Protein AF-A0A2M7T6J4-F1 (afdb_monomer_lite)

Radius of gyration: 14.6 Å; chains: 1; bounding box: 46×20×35 Å

pLDDT: mean 79.69, std 10.14, range [41.09, 88.88]

Organism: NCBI:txid1973895

Sequence (61 aa):
MAMKKIAPLWTIIYAVLVVAIILALFQIVGVFALTPVLANIIYLLAIFAAIVTVIHLARLI

Secondary structure (DSSP, 8-state):
-----PPPHHHHHHHHHHHHHHHHHHHHTTSS---HHHHHHHHHHHHHHHHHHHHHHTT--

Foldseek 3Di:
DDDPPDPPPLVVLVVLLVVLVVVLVCCVVVVDPDDPVVNVVSVVSNVVSVVVNVCVVVVVD

Structure (mmCIF, N/CA/C/O backbone):
data_AF-A0A2M7T6J4-F1
#
_entry.id   AF-A0A2M7T6J4-F1
#
loop_
_atom_site.group_PDB
_atom_site.id
_atom_site.type_symbol
_atom_site.label_atom_id
_atom_site.label_alt_id
_atom_site.label_comp_id
_atom_site.label_asym_id
_atom_site.label_entity_id
_atom_site.label_seq_id
_atom_site.pdbx_PDB_ins_code
_atom_site.Cartn_x
_atom_site.Cartn_y
_atom_site.Cartn_z
_atom_site.occupancy
_atom_site.B_iso_or_equiv
_atom_site.auth_seq_id
_atom_site.auth_comp_id
_atom_site.auth_asym_id
_atom_site.auth_atom_id
_atom_site.pdbx_PDB_model_num
ATOM 1 N N . MET A 1 1 ? -34.224 9.499 -7.171 1.00 41.09 1 MET A N 1
ATOM 2 C CA . MET A 1 1 ? -33.265 10.165 -6.264 1.00 4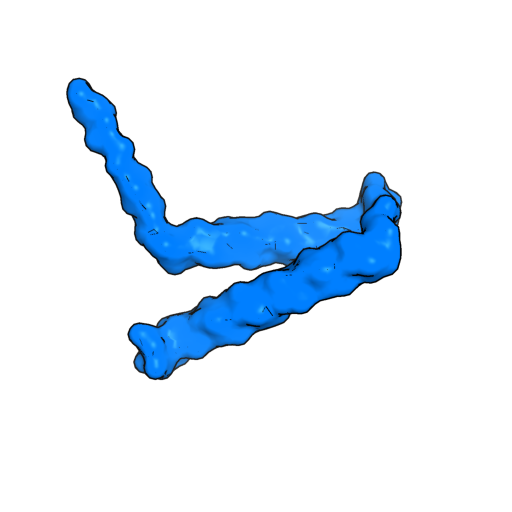1.09 1 MET A CA 1
ATOM 3 C C . MET A 1 1 ? -32.233 9.126 -5.840 1.00 41.09 1 MET A C 1
ATOM 5 O O . MET A 1 1 ? -32.523 8.298 -4.987 1.00 41.09 1 MET A O 1
ATOM 9 N N . ALA A 1 2 ? -31.095 9.049 -6.533 1.00 48.97 2 ALA A N 1
ATOM 10 C CA . ALA A 1 2 ? -30.067 8.059 -6.220 1.00 48.97 2 ALA A CA 1
ATOM 11 C C . ALA A 1 2 ? -29.327 8.514 -4.957 1.00 48.97 2 ALA A C 1
ATOM 13 O O . ALA A 1 2 ? -28.542 9.459 -5.001 1.00 48.97 2 ALA A O 1
ATOM 14 N N . MET A 1 3 ? -29.622 7.887 -3.817 1.00 51.28 3 MET A N 1
ATOM 15 C CA . MET A 1 3 ? -28.847 8.089 -2.596 1.00 51.28 3 MET A CA 1
ATOM 16 C C . MET A 1 3 ? -27.406 7.664 -2.881 1.00 51.28 3 MET A C 1
ATOM 18 O O . MET A 1 3 ? -27.125 6.480 -3.067 1.00 51.28 3 MET A O 1
ATOM 22 N N . LYS A 1 4 ? -26.497 8.639 -2.954 1.00 58.19 4 LYS A N 1
ATOM 23 C CA . LYS A 1 4 ? -25.057 8.404 -3.054 1.00 58.19 4 LYS A CA 1
ATOM 24 C C . LYS A 1 4 ? -24.642 7.693 -1.765 1.00 58.19 4 LYS A C 1
ATOM 26 O O . LYS A 1 4 ? -24.466 8.339 -0.738 1.00 58.19 4 LYS A O 1
ATOM 31 N N . LYS A 1 5 ? -24.568 6.358 -1.793 1.00 59.75 5 LYS A N 1
ATOM 32 C CA . LYS A 1 5 ? -24.037 5.561 -0.682 1.00 59.75 5 LYS A CA 1
ATOM 33 C C . LYS A 1 5 ? -22.576 5.960 -0.516 1.00 59.75 5 LYS A C 1
ATOM 35 O O . LYS A 1 5 ? -21.729 5.563 -1.311 1.00 59.75 5 LYS A O 1
ATOM 40 N N . ILE A 1 6 ? -22.304 6.815 0.462 1.00 63.41 6 ILE A N 1
ATOM 41 C CA . ILE A 1 6 ? -20.939 7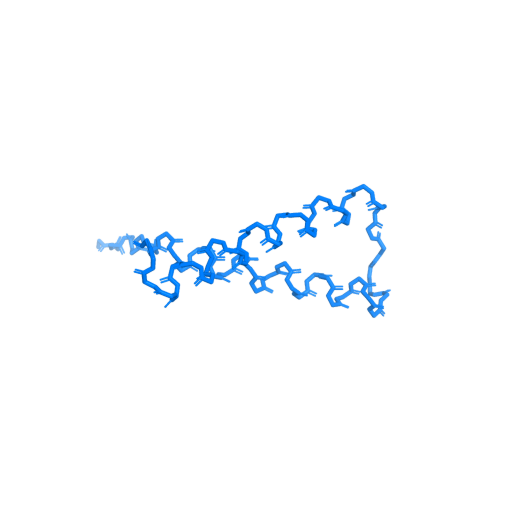.162 0.841 1.00 63.41 6 ILE A CA 1
ATOM 42 C C . ILE A 1 6 ? -20.336 5.876 1.399 1.00 63.41 6 ILE A C 1
ATOM 44 O O . ILE A 1 6 ? -20.850 5.318 2.369 1.00 63.41 6 ILE A O 1
ATOM 48 N N . ALA A 1 7 ? -19.309 5.361 0.723 1.00 70.25 7 ALA A N 1
ATOM 49 C CA . ALA A 1 7 ? -18.599 4.189 1.202 1.00 70.25 7 ALA A CA 1
ATOM 50 C C . ALA A 1 7 ? -18.008 4.507 2.586 1.00 70.25 7 ALA A C 1
ATOM 52 O O . ALA A 1 7 ? -17.474 5.606 2.771 1.00 70.25 7 ALA A O 1
ATOM 53 N N . PRO A 1 8 ? -18.093 3.580 3.555 1.00 80.94 8 PRO A N 1
ATOM 54 C CA . PRO A 1 8 ? -17.433 3.750 4.840 1.00 80.94 8 PRO A CA 1
ATOM 55 C C . PRO A 1 8 ? -15.948 4.058 4.623 1.00 80.94 8 PRO A C 1
ATOM 57 O O . PRO A 1 8 ? -15.312 3.438 3.770 1.00 80.94 8 PRO A O 1
ATOM 60 N N . LEU A 1 9 ? -15.383 4.985 5.404 1.00 81.62 9 LEU A N 1
ATOM 61 C CA . LEU A 1 9 ? -13.968 5.375 5.314 1.00 81.62 9 LEU A CA 1
ATOM 62 C C . LEU A 1 9 ? -13.038 4.148 5.322 1.00 81.62 9 LEU A C 1
ATOM 64 O O . LEU A 1 9 ? -12.127 4.041 4.507 1.00 81.62 9 LEU A O 1
ATOM 68 N N . TRP A 1 10 ? -13.342 3.171 6.174 1.00 81.06 10 TRP A N 1
ATOM 69 C CA . TRP A 1 10 ? -12.616 1.907 6.261 1.00 81.06 10 TRP A CA 1
ATOM 70 C C . TRP A 1 10 ? -12.673 1.088 4.974 1.00 81.06 10 TRP A C 1
ATOM 72 O O . TRP A 1 10 ? -11.652 0.569 4.542 1.00 81.06 10 TRP A O 1
ATOM 82 N N . THR A 1 11 ? -13.821 1.032 4.295 1.00 85.56 11 THR A N 1
ATOM 83 C CA . THR A 1 11 ? -13.949 0.365 2.989 1.00 85.56 11 THR A CA 1
ATOM 84 C C . THR A 1 11 ? -13.031 0.993 1.944 1.00 85.56 11 THR A C 1
ATOM 86 O O . THR A 1 11 ? -12.435 0.272 1.147 1.00 85.56 11 THR A O 1
ATOM 89 N N . ILE A 1 12 ? -12.874 2.320 1.967 1.00 85.06 12 ILE A N 1
ATOM 90 C CA . ILE A 1 12 ? -11.948 3.030 1.076 1.00 85.06 12 ILE A CA 1
ATOM 91 C C . ILE A 1 12 ? -10.502 2.652 1.413 1.00 85.06 12 ILE A C 1
ATOM 93 O O . ILE A 1 12 ? -9.741 2.318 0.508 1.00 85.06 12 ILE A O 1
ATOM 97 N N . ILE A 1 13 ? -10.134 2.638 2.698 1.00 84.31 13 ILE A N 1
ATOM 98 C CA . ILE A 1 13 ? -8.786 2.259 3.150 1.00 84.31 13 ILE A CA 1
ATOM 99 C C . ILE A 1 13 ? -8.452 0.821 2.731 1.00 84.31 13 ILE A C 1
ATOM 101 O O . ILE A 1 13 ? -7.400 0.592 2.136 1.00 84.31 13 ILE A O 1
ATOM 105 N N . TYR A 1 14 ? -9.361 -0.133 2.958 1.00 85.69 14 TYR A N 1
ATOM 106 C CA . TYR A 1 14 ? -9.185 -1.521 2.524 1.00 85.69 14 TYR A CA 1
ATOM 107 C C . TYR A 1 14 ? -9.010 -1.631 1.006 1.00 85.69 14 TYR A C 1
ATOM 109 O O . TYR A 1 14 ? -8.121 -2.340 0.539 1.00 85.69 14 TYR A O 1
ATOM 117 N N . ALA A 1 15 ? -9.823 -0.913 0.226 1.00 86.25 15 ALA A N 1
ATOM 118 C CA . ALA A 1 15 ? -9.720 -0.924 -1.231 1.00 86.25 15 ALA A CA 1
ATOM 119 C C . ALA A 1 15 ? -8.374 -0.361 -1.713 1.00 86.25 15 ALA A C 1
ATOM 121 O O . ALA A 1 15 ? -7.729 -0.963 -2.571 1.00 86.25 15 ALA A O 1
ATOM 122 N N . VAL A 1 16 ? -7.915 0.752 -1.129 1.00 86.62 16 VAL A N 1
ATOM 123 C CA . VAL A 1 16 ? -6.597 1.336 -1.424 1.00 86.62 16 VAL A CA 1
ATOM 124 C C . VAL A 1 16 ? -5.480 0.347 -1.091 1.00 86.62 16 VAL A C 1
ATOM 126 O O . VAL A 1 16 ? -4.554 0.189 -1.887 1.00 86.62 16 VAL A O 1
ATOM 129 N N . LEU A 1 17 ? -5.591 -0.366 0.034 1.00 87.00 17 LEU A N 1
ATOM 130 C CA . LEU A 1 17 ? -4.619 -1.379 0.437 1.00 87.00 17 LEU A CA 1
ATOM 131 C C . LEU A 1 17 ? -4.500 -2.500 -0.602 1.00 87.00 17 LEU A C 1
ATOM 133 O O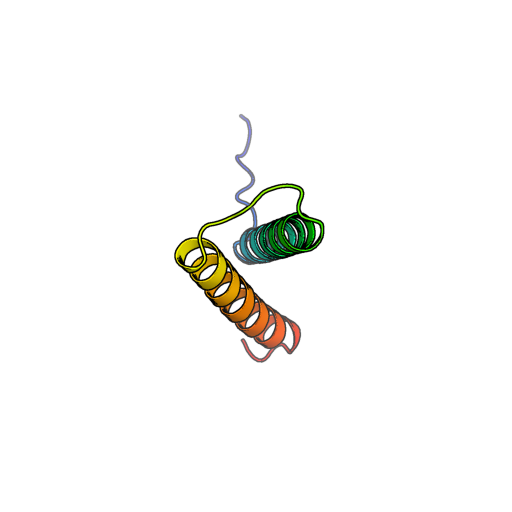 . LEU A 1 17 ? -3.398 -2.857 -1.015 1.00 87.00 17 LEU A O 1
ATOM 137 N N . VAL A 1 18 ? -5.641 -3.024 -1.055 1.00 88.88 18 VAL A N 1
ATOM 138 C CA . VAL A 1 18 ? -5.693 -4.092 -2.062 1.00 88.88 18 VAL A CA 1
ATOM 139 C C . VAL A 1 18 ? -5.069 -3.628 -3.376 1.00 88.88 18 VAL A C 1
ATOM 141 O O . VAL A 1 18 ? -4.244 -4.339 -3.947 1.00 88.88 18 VAL A O 1
ATOM 144 N N . VAL A 1 19 ? -5.404 -2.421 -3.835 1.00 88.25 19 VAL A N 1
ATOM 145 C CA . VAL A 1 19 ? -4.832 -1.858 -5.067 1.00 88.25 19 VAL A CA 1
ATOM 146 C C . VAL A 1 19 ? -3.317 -1.687 -4.944 1.00 88.25 19 VAL A C 1
ATOM 148 O O . VAL A 1 19 ? -2.589 -2.053 -5.864 1.00 88.25 19 VAL A O 1
ATOM 151 N N . ALA A 1 20 ? -2.823 -1.191 -3.808 1.00 85.25 20 ALA A N 1
ATOM 152 C CA . ALA A 1 20 ? -1.390 -1.021 -3.586 1.00 85.25 20 ALA A CA 1
ATOM 153 C C . ALA A 1 20 ? -0.634 -2.362 -3.605 1.00 85.25 20 ALA A C 1
ATOM 155 O O . ALA A 1 20 ? 0.428 -2.454 -4.220 1.00 85.25 20 ALA A O 1
ATOM 156 N N . ILE A 1 21 ? -1.202 -3.415 -3.005 1.00 85.56 21 ILE A N 1
ATOM 157 C CA . ILE A 1 21 ? -0.630 -4.771 -3.043 1.00 85.56 21 ILE A CA 1
ATOM 158 C C . ILE A 1 21 ? -0.573 -5.294 -4.482 1.00 85.56 21 ILE A C 1
ATOM 160 O O . ILE A 1 21 ? 0.455 -5.818 -4.906 1.00 85.56 21 ILE A O 1
ATOM 164 N N . ILE A 1 22 ? -1.645 -5.117 -5.256 1.00 88.62 22 ILE A N 1
ATOM 165 C CA . ILE A 1 22 ? -1.695 -5.541 -6.662 1.00 88.62 22 ILE A CA 1
ATOM 166 C C . ILE A 1 22 ? -0.624 -4.818 -7.490 1.00 88.62 22 ILE A C 1
ATOM 168 O O . ILE A 1 22 ? 0.087 -5.456 -8.266 1.00 88.62 22 ILE A O 1
ATOM 172 N N . LEU A 1 23 ? -0.465 -3.505 -7.304 1.00 84.19 23 LEU A N 1
ATOM 173 C CA . LEU A 1 23 ? 0.573 -2.732 -7.990 1.00 84.19 23 LEU A CA 1
ATOM 174 C C . LEU A 1 23 ? 1.982 -3.204 -7.611 1.00 84.19 23 LEU A C 1
ATOM 176 O O . LEU A 1 23 ? 2.828 -3.351 -8.491 1.00 84.19 23 LEU A O 1
ATOM 180 N N . ALA A 1 24 ? 2.225 -3.498 -6.332 1.00 81.50 24 ALA A N 1
ATOM 181 C CA . ALA A 1 24 ? 3.498 -4.050 -5.879 1.00 81.50 24 ALA A CA 1
ATOM 182 C C . ALA A 1 24 ? 3.785 -5.416 -6.528 1.00 81.50 24 ALA A C 1
ATOM 184 O O . ALA A 1 24 ? 4.895 -5.645 -7.008 1.00 81.50 24 ALA A O 1
ATOM 185 N N . LEU A 1 25 ? 2.782 -6.297 -6.619 1.00 85.06 25 LEU A N 1
ATOM 186 C CA . LEU A 1 25 ? 2.914 -7.592 -7.294 1.00 85.06 25 LEU A CA 1
ATOM 187 C C . LEU A 1 25 ? 3.237 -7.425 -8.781 1.00 85.06 25 LEU A C 1
ATOM 189 O O . LEU A 1 25 ? 4.162 -8.070 -9.269 1.00 85.06 25 LEU A O 1
ATOM 193 N N . PHE A 1 26 ? 2.536 -6.535 -9.488 1.00 86.31 26 PHE A N 1
ATOM 194 C CA . PHE A 1 26 ? 2.813 -6.258 -10.899 1.00 86.31 26 PHE A CA 1
ATOM 195 C C . PHE A 1 26 ? 4.208 -5.677 -11.138 1.00 86.31 26 PHE A C 1
ATOM 197 O O . PHE A 1 26 ? 4.839 -5.995 -12.148 1.00 86.31 26 PHE A O 1
ATOM 204 N N . GLN A 1 27 ? 4.716 -4.877 -10.203 1.00 82.81 27 GLN A N 1
ATOM 205 C CA . GLN A 1 27 ? 6.093 -4.405 -10.256 1.00 82.81 27 GLN A CA 1
ATOM 206 C C . GLN A 1 27 ? 7.094 -5.554 -10.037 1.00 82.81 27 GLN A C 1
ATOM 208 O O . GLN A 1 27 ? 8.087 -5.631 -10.758 1.00 82.81 27 GLN A O 1
ATOM 213 N N . ILE A 1 28 ? 6.835 -6.466 -9.090 1.00 80.38 28 ILE A N 1
ATOM 214 C CA . ILE A 1 28 ? 7.698 -7.634 -8.824 1.00 80.38 28 ILE A CA 1
ATOM 215 C C . ILE A 1 28 ? 7.753 -8.572 -10.035 1.00 80.38 28 ILE A C 1
ATOM 217 O O . ILE A 1 28 ? 8.829 -9.052 -10.385 1.00 80.38 28 ILE A O 1
ATOM 221 N N . VAL A 1 29 ? 6.620 -8.806 -10.706 1.00 84.25 29 VAL A N 1
ATOM 222 C CA . VAL A 1 29 ? 6.573 -9.633 -11.927 1.00 84.25 29 VAL A CA 1
ATOM 223 C C . VAL A 1 29 ? 7.039 -8.888 -13.187 1.00 84.25 29 VAL A C 1
ATOM 225 O O . VAL A 1 29 ? 7.000 -9.449 -14.278 1.00 84.25 29 VAL A O 1
ATOM 228 N N . GLY A 1 30 ? 7.493 -7.636 -13.055 1.00 79.94 30 GLY A N 1
ATOM 229 C CA . GLY A 1 30 ? 8.096 -6.865 -14.144 1.00 79.94 30 GLY A CA 1
ATOM 230 C C . GLY 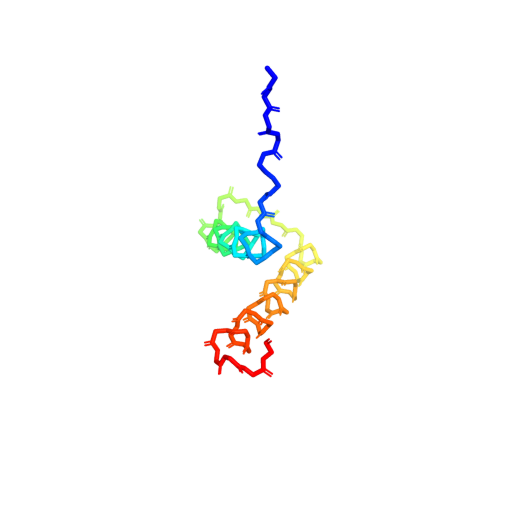A 1 30 ? 7.113 -6.360 -15.205 1.00 79.94 30 GLY A C 1
ATOM 231 O O . GLY A 1 30 ? 7.544 -5.979 -16.289 1.00 79.94 30 GLY A O 1
ATOM 232 N N . VAL A 1 31 ? 5.807 -6.332 -14.914 1.00 81.69 31 VAL A N 1
ATOM 233 C CA . VAL A 1 31 ? 4.765 -5.863 -15.854 1.00 81.69 31 VAL A CA 1
ATOM 234 C C . VAL A 1 31 ? 4.887 -4.359 -16.122 1.00 81.69 31 VAL A C 1
ATOM 236 O O . VAL A 1 31 ? 4.547 -3.886 -17.204 1.00 81.69 31 VAL A O 1
ATOM 239 N N . PHE A 1 32 ? 5.413 -3.602 -15.161 1.00 74.25 32 PHE A N 1
ATOM 240 C CA . PHE A 1 32 ? 5.817 -2.212 -15.343 1.00 74.25 32 PHE A CA 1
ATOM 241 C C . PHE A 1 32 ? 6.966 -1.865 -14.390 1.00 74.25 32 PHE A C 1
ATOM 243 O O . PHE A 1 32 ? 7.060 -2.397 -13.284 1.00 74.25 32 PHE A O 1
ATOM 250 N N . ALA A 1 33 ? 7.833 -0.941 -14.805 1.00 72.56 33 ALA A N 1
ATOM 251 C CA . ALA A 1 33 ? 8.930 -0.445 -13.983 1.00 72.56 33 ALA A CA 1
ATOM 252 C C . ALA A 1 33 ? 8.570 0.933 -13.421 1.00 72.56 33 ALA A C 1
ATOM 254 O O . ALA A 1 33 ? 8.564 1.934 -14.137 1.00 72.56 33 ALA A O 1
ATOM 255 N N . LEU A 1 34 ? 8.265 0.985 -12.126 1.00 74.19 34 LEU A N 1
ATOM 256 C CA . LEU A 1 34 ? 8.194 2.251 -11.406 1.00 74.19 34 LEU A CA 1
ATOM 257 C C . LEU A 1 34 ? 9.601 2.775 -11.136 1.00 74.19 34 LEU A C 1
ATOM 259 O O . LEU A 1 34 ? 10.532 2.003 -10.902 1.00 74.19 34 LEU A O 1
ATOM 263 N N . THR A 1 35 ? 9.755 4.100 -11.119 1.00 82.25 35 THR A N 1
ATOM 264 C CA . THR A 1 35 ? 11.002 4.687 -10.629 1.00 82.25 35 THR A CA 1
ATOM 265 C C . THR A 1 35 ? 11.195 4.294 -9.158 1.00 82.25 35 THR A C 1
ATOM 267 O O . THR A 1 35 ? 10.205 4.166 -8.426 1.00 82.25 35 THR A O 1
ATOM 270 N N . PRO A 1 36 ? 12.444 4.128 -8.683 1.00 78.25 36 PRO A N 1
ATOM 271 C CA . PRO A 1 36 ? 12.710 3.719 -7.301 1.00 78.25 36 PRO A CA 1
ATOM 272 C C . PRO A 1 36 ? 12.017 4.618 -6.266 1.00 78.25 36 PRO A C 1
ATOM 274 O O . PRO A 1 36 ? 11.541 4.149 -5.236 1.00 78.25 36 PRO A O 1
ATOM 277 N N . VAL A 1 37 ? 11.909 5.914 -6.575 1.00 81.75 37 VAL A N 1
ATOM 278 C CA . VAL A 1 37 ? 11.236 6.909 -5.733 1.00 81.75 37 VAL A CA 1
ATOM 279 C C . VAL A 1 37 ? 9.730 6.650 -5.657 1.00 81.75 37 VAL A C 1
ATOM 281 O O . VAL A 1 37 ? 9.179 6.608 -4.559 1.00 81.75 37 VAL A O 1
ATOM 284 N N . LEU A 1 38 ? 9.061 6.438 -6.796 1.00 80.19 38 LEU A N 1
ATOM 285 C CA . LEU A 1 38 ? 7.613 6.203 -6.818 1.00 80.19 38 LEU A CA 1
ATOM 286 C C . LEU A 1 38 ? 7.248 4.879 -6.141 1.00 80.19 38 LEU A C 1
ATOM 288 O O . LEU A 1 38 ? 6.276 4.818 -5.390 1.00 80.19 38 LEU A O 1
ATOM 292 N N . ALA A 1 39 ? 8.062 3.844 -6.363 1.00 80.38 39 ALA A N 1
ATOM 293 C CA . ALA A 1 39 ? 7.899 2.553 -5.709 1.00 80.38 39 ALA A CA 1
ATOM 294 C C . ALA A 1 39 ? 7.984 2.691 -4.182 1.00 80.38 39 ALA A C 1
ATOM 296 O O . ALA A 1 39 ? 7.096 2.221 -3.474 1.00 80.38 39 ALA A O 1
ATOM 297 N N . ASN A 1 40 ? 8.995 3.403 -3.671 1.00 83.50 40 ASN A N 1
ATOM 298 C CA . ASN A 1 40 ? 9.146 3.638 -2.233 1.00 83.50 40 ASN A CA 1
ATOM 299 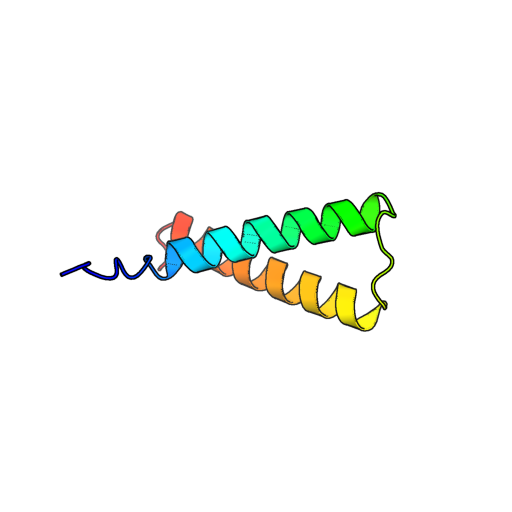C C . ASN A 1 40 ? 7.957 4.391 -1.623 1.00 83.50 40 ASN A C 1
ATOM 301 O O . ASN A 1 40 ? 7.504 4.030 -0.539 1.00 83.50 40 ASN A O 1
ATOM 305 N N . ILE A 1 41 ? 7.421 5.403 -2.311 1.00 84.69 41 ILE A N 1
ATOM 306 C CA . ILE A 1 41 ? 6.243 6.143 -1.830 1.00 84.69 41 ILE A CA 1
ATOM 307 C C . ILE A 1 41 ? 5.030 5.210 -1.710 1.00 84.69 41 ILE A C 1
ATOM 309 O O . ILE A 1 41 ? 4.357 5.210 -0.680 1.00 84.69 41 ILE A O 1
ATOM 313 N N . ILE A 1 42 ? 4.770 4.386 -2.730 1.00 82.00 42 ILE A N 1
ATOM 314 C CA . ILE A 1 42 ? 3.655 3.427 -2.723 1.00 82.00 42 ILE A CA 1
ATOM 315 C C . ILE A 1 42 ? 3.838 2.397 -1.607 1.00 82.00 42 ILE A C 1
ATOM 317 O O . ILE A 1 42 ? 2.883 2.123 -0.879 1.00 82.00 42 ILE A O 1
ATOM 321 N N . TYR A 1 43 ? 5.055 1.882 -1.416 1.00 83.56 43 TYR A N 1
ATOM 322 C CA . TYR A 1 43 ? 5.355 0.953 -0.326 1.00 83.56 43 TYR A CA 1
ATOM 323 C C . TYR A 1 43 ? 5.107 1.576 1.050 1.00 83.56 43 TYR A C 1
ATOM 325 O O . TYR A 1 43 ? 4.446 0.957 1.880 1.00 83.56 43 TYR A O 1
ATOM 333 N N . LEU A 1 44 ? 5.570 2.804 1.297 1.00 85.94 44 LEU A N 1
ATOM 334 C CA . LEU A 1 44 ? 5.347 3.485 2.576 1.00 85.94 44 LEU A CA 1
ATOM 335 C C . LEU A 1 44 ? 3.857 3.724 2.850 1.00 85.94 44 LEU A C 1
ATOM 337 O O . LEU A 1 44 ? 3.394 3.481 3.966 1.00 85.94 44 LEU A O 1
ATOM 341 N N . LEU A 1 45 ? 3.096 4.144 1.837 1.00 85.19 45 LEU A N 1
ATOM 342 C CA . LEU A 1 45 ? 1.648 4.332 1.960 1.00 85.19 45 LEU A CA 1
ATOM 343 C C . LEU A 1 45 ? 0.923 3.008 2.224 1.00 85.19 45 LEU A C 1
ATOM 345 O O . LEU A 1 45 ? 0.034 2.960 3.075 1.00 85.19 45 LEU A O 1
ATOM 349 N N . ALA A 1 46 ? 1.323 1.932 1.544 1.00 84.06 46 ALA A N 1
ATOM 350 C CA . ALA A 1 46 ? 0.769 0.599 1.757 1.00 84.06 46 ALA A CA 1
ATOM 351 C C . ALA A 1 46 ? 1.053 0.090 3.178 1.00 84.06 46 ALA A C 1
ATOM 353 O O . ALA A 1 46 ? 0.145 -0.412 3.836 1.00 84.06 46 ALA A O 1
ATOM 354 N N . ILE A 1 47 ? 2.280 0.270 3.679 1.00 87.00 47 ILE A N 1
ATOM 355 C CA . ILE A 1 47 ? 2.665 -0.114 5.045 1.00 87.00 47 ILE A CA 1
ATOM 356 C C . ILE A 1 47 ? 1.867 0.691 6.071 1.00 87.00 47 ILE A C 1
ATOM 358 O O . ILE A 1 47 ? 1.305 0.110 6.998 1.00 87.00 47 ILE A O 1
ATOM 362 N N . PHE A 1 48 ? 1.766 2.010 5.901 1.00 87.12 48 PHE A N 1
ATOM 363 C CA . PHE A 1 48 ? 1.004 2.856 6.818 1.00 87.12 48 PHE A CA 1
ATOM 364 C C . PHE A 1 48 ? -0.473 2.449 6.866 1.00 87.12 48 PHE A C 1
ATOM 366 O O . PHE A 1 48 ? -1.025 2.220 7.943 1.00 87.12 48 PHE A O 1
ATOM 373 N N . ALA A 1 49 ? -1.102 2.287 5.700 1.00 84.50 49 ALA A N 1
ATOM 374 C CA . ALA A 1 49 ? -2.484 1.839 5.614 1.00 84.50 49 ALA A CA 1
ATOM 375 C C . ALA A 1 49 ? -2.663 0.427 6.199 1.00 84.50 49 ALA A C 1
ATOM 377 O O . ALA A 1 49 ? -3.676 0.174 6.852 1.00 84.50 49 ALA A O 1
ATOM 378 N N . ALA A 1 50 ? -1.686 -0.472 6.037 1.00 84.94 50 ALA A N 1
ATOM 379 C CA . ALA A 1 50 ? -1.730 -1.816 6.608 1.00 84.94 50 ALA A CA 1
ATOM 380 C C . ALA A 1 50 ? -1.669 -1.769 8.137 1.00 84.94 50 ALA A C 1
ATOM 382 O O . ALA A 1 50 ? -2.483 -2.412 8.792 1.00 84.94 50 ALA A O 1
ATOM 383 N N . ILE A 1 51 ? -0.771 -0.961 8.707 1.00 88.06 51 ILE A N 1
ATOM 384 C CA . ILE A 1 51 ? -0.668 -0.762 10.158 1.00 88.06 51 ILE A CA 1
ATOM 385 C C . ILE A 1 51 ? -1.992 -0.232 10.712 1.00 88.06 51 ILE A C 1
ATOM 387 O O . ILE A 1 51 ? -2.559 -0.836 11.618 1.00 88.06 51 ILE A O 1
ATOM 391 N N . VAL A 1 52 ? -2.530 0.844 10.132 1.00 84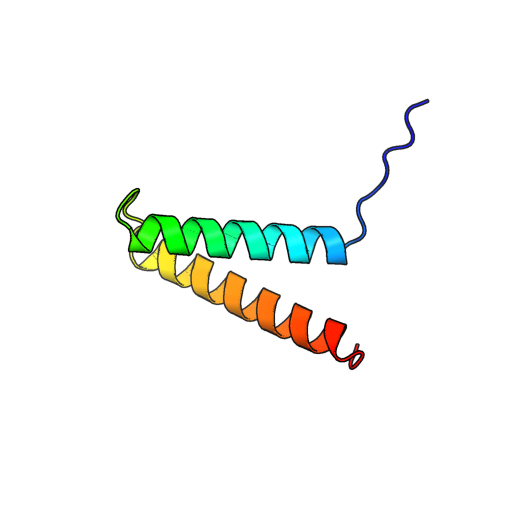.56 52 VAL A N 1
ATOM 392 C CA . VAL A 1 52 ? -3.813 1.432 10.559 1.00 84.56 52 VAL A CA 1
ATOM 393 C C . VAL A 1 52 ? -4.947 0.406 10.469 1.00 84.56 52 VAL A C 1
ATOM 395 O O . VAL A 1 52 ? -5.762 0.287 11.382 1.00 84.56 52 VAL A O 1
ATOM 398 N N . THR A 1 53 ? -4.958 -0.386 9.399 1.00 84.31 53 THR A N 1
ATOM 399 C CA . THR A 1 53 ? -5.934 -1.456 9.187 1.00 84.31 53 THR A CA 1
ATOM 400 C C . THR A 1 53 ? -5.828 -2.563 10.237 1.00 84.31 53 THR A C 1
ATOM 402 O O . THR A 1 53 ? -6.849 -3.025 10.741 1.00 84.31 53 THR A O 1
ATOM 405 N N . VAL A 1 54 ? -4.612 -2.992 10.583 1.00 86.06 54 VAL A N 1
ATOM 406 C CA . VAL A 1 54 ? -4.368 -4.016 11.609 1.00 86.06 54 VAL A CA 1
ATOM 407 C C . VAL A 1 54 ? -4.800 -3.515 12.982 1.00 86.06 54 VAL A C 1
ATOM 409 O O . VAL A 1 54 ? -5.459 -4.251 13.713 1.00 86.06 54 VAL A O 1
ATOM 412 N N . ILE A 1 55 ? -4.486 -2.262 13.321 1.00 86.94 55 ILE A N 1
ATOM 413 C CA . ILE A 1 55 ? -4.887 -1.665 14.599 1.00 86.94 55 ILE A CA 1
ATOM 414 C C . ILE A 1 55 ? -6.422 -1.583 14.695 1.00 86.94 55 ILE A C 1
ATOM 416 O O . ILE A 1 55 ? -6.994 -1.961 15.720 1.00 86.94 55 ILE A O 1
ATOM 420 N N . HIS A 1 56 ? -7.094 -1.171 13.615 1.00 82.31 56 HIS A N 1
ATOM 421 C CA . HIS A 1 56 ? -8.556 -1.167 13.545 1.00 82.31 56 HIS A CA 1
ATOM 422 C C . HIS A 1 56 ? -9.150 -2.579 13.670 1.00 82.31 56 HIS A C 1
ATOM 424 O O . HIS A 1 56 ? -10.085 -2.805 14.438 1.00 82.31 56 HIS A O 1
ATOM 430 N N . LEU A 1 57 ? -8.577 -3.565 12.969 1.00 81.44 57 LEU A N 1
ATOM 431 C CA . LEU A 1 57 ? -9.025 -4.959 13.040 1.00 81.44 57 LEU A CA 1
ATOM 432 C C . LEU A 1 57 ? -8.851 -5.549 14.449 1.00 81.44 57 LEU A C 1
ATOM 434 O O . LEU A 1 57 ? -9.706 -6.303 14.913 1.00 81.44 57 LEU A O 1
ATOM 438 N N . ALA A 1 58 ? -7.783 -5.163 15.150 1.00 83.06 58 ALA A N 1
ATOM 439 C CA . ALA A 1 58 ? -7.532 -5.517 16.544 1.00 83.06 58 ALA A CA 1
ATOM 440 C C . ALA A 1 58 ? -8.457 -4.790 17.544 1.00 83.06 58 ALA A C 1
ATOM 442 O O . ALA A 1 58 ? -8.346 -5.030 18.745 1.00 83.06 58 ALA A O 1
ATOM 443 N N . ARG A 1 59 ? -9.375 -3.928 17.070 1.00 78.12 59 ARG A N 1
ATOM 444 C CA . ARG A 1 59 ? -10.285 -3.093 17.880 1.00 78.12 59 ARG A CA 1
ATOM 445 C C . ARG A 1 59 ? -9.564 -2.186 18.878 1.00 78.12 59 ARG A C 1
ATOM 447 O O . ARG A 1 59 ? -10.115 -1.843 19.921 1.00 78.12 59 ARG A O 1
ATOM 454 N N . LEU A 1 60 ? -8.326 -1.818 18.566 1.00 68.75 60 LEU A N 1
ATOM 455 C CA . LEU A 1 60 ? -7.546 -0.877 19.367 1.00 68.75 60 LEU A CA 1
ATOM 456 C C . LEU A 1 60 ? -7.940 0.583 19.071 1.00 68.75 60 LEU A C 1
ATOM 458 O O . LEU A 1 60 ? -7.590 1.469 19.848 1.00 68.75 60 LEU A O 1
ATOM 462 N N . ILE A 1 61 ? -8.662 0.818 17.965 1.00 61.59 61 ILE A N 1
ATOM 463 C CA . ILE A 1 61 ? -9.290 2.084 17.552 1.00 61.59 61 ILE A CA 1
ATOM 464 C C . ILE A 1 61 ? -10.584 1.763 16.792 1.00 61.59 61 ILE A C 1
ATOM 466 O O . ILE A 1 61 ? -11.594 2.455 17.030 1.00 61.59 61 ILE A O 1
#